Protein AF-C7QAH0-F1 (afdb_monomer_lite)

Organism: Catenulispora acidiphila (strain DSM 44928 / JCM 14897 / NBRC 102108 / NRRL B-24433 / ID139908) (NCBI:txid479433)

Radius of gyration: 16.7 Å; chains: 1; bounding box: 41×23×52 Å

Secondary structure (DSSP, 8-state):
-PPP-HHHHHHHHHHHHHHHHHHHHHHHHHHHHHHHHT-TTHHHHHHHHHHHHHHHHHHHHHHHHHHHHHH-TT---THHHHHHHHHHHHHHHHHHHHHHHHH--SHHHHHHHHHHHHHHHHHHHHHHHHTT-

Foldseek 3Di:
DDDDDPVNVLVVLQVVLLCLQQVVLVVLVVCVVVLVVVHDCRSVVVLVVSCVSNVVSLVSNVVSLVVVCVVPVPPDDPPLVVLSVLLVVLSVQLVVLSVQLNVDDDPVSVVVSSCSNNVSSVVSVVSVVVNVD

Sequence (133 aa):
MLTVNWDTVRLFLHVTAATVWVGGQIVVAALIPALRTAGAGVPQTVAKAFNRIAWPAFGITVLTGIWSVAADHDENHGAWSHTLILKIVLVALSGVAAALHARATSKSRTGVFGAAATLTALGAVFVGIMLAG

Structure (mmCIF, N/CA/C/O backbone):
data_AF-C7QAH0-F1
#
_entry.id   AF-C7QAH0-F1
#
loop_
_atom_site.group_PDB
_atom_site.id
_atom_site.type_symbol
_atom_site.label_atom_id
_atom_site.label_alt_id
_atom_site.label_comp_id
_atom_site.label_asym_id
_atom_site.label_entity_id
_atom_site.label_seq_id
_atom_site.pdbx_PDB_ins_code
_atom_site.Cartn_x
_atom_site.Cartn_y
_atom_site.Cartn_z
_atom_site.occupancy
_atom_site.B_iso_or_equiv
_atom_site.auth_seq_id
_atom_site.auth_comp_id
_atom_site.auth_asym_id
_atom_site.auth_atom_id
_atom_site.pdbx_PDB_model_num
ATOM 1 N N . MET A 1 1 ? -8.382 -9.624 -31.863 1.00 73.62 1 MET A N 1
ATOM 2 C CA . MET A 1 1 ? -8.114 -9.298 -30.443 1.00 73.62 1 MET A CA 1
ATOM 3 C C . MET A 1 1 ? -6.630 -9.007 -30.290 1.00 73.62 1 MET A C 1
ATOM 5 O O . MET A 1 1 ? -5.866 -9.517 -31.101 1.00 73.62 1 MET A O 1
ATOM 9 N N . LEU A 1 2 ? -6.234 -8.181 -29.318 1.00 88.75 2 LEU A N 1
ATOM 10 C CA . LEU A 1 2 ? -4.815 -7.936 -29.026 1.00 88.75 2 LEU A CA 1
ATOM 11 C C . LEU A 1 2 ? -4.159 -9.195 -28.431 1.00 88.75 2 LEU A C 1
ATOM 13 O O . LEU A 1 2 ? -4.843 -10.029 -27.836 1.00 88.75 2 LEU A O 1
ATOM 17 N N . THR A 1 3 ? -2.847 -9.337 -28.608 1.00 92.12 3 THR A N 1
ATOM 18 C CA . THR A 1 3 ? -2.063 -10.477 -28.110 1.00 92.12 3 THR A CA 1
ATOM 19 C C . THR A 1 3 ? -1.757 -10.329 -26.624 1.00 92.12 3 THR A C 1
ATOM 21 O O . THR A 1 3 ? -1.236 -9.299 -26.205 1.00 92.12 3 THR A O 1
ATOM 24 N N . VAL A 1 4 ? -2.023 -11.373 -25.836 1.00 94.38 4 VAL A N 1
ATOM 25 C CA . VAL A 1 4 ? -1.608 -11.442 -24.427 1.00 94.38 4 VAL A CA 1
ATOM 26 C C . VAL A 1 4 ? -0.157 -11.917 -24.354 1.00 94.38 4 VAL A C 1
ATOM 28 O O . VAL A 1 4 ? 0.180 -12.954 -24.923 1.00 94.38 4 VAL A O 1
ATOM 31 N N . ASN A 1 5 ? 0.688 -11.176 -23.639 1.00 94.69 5 ASN A N 1
ATOM 32 C CA . ASN A 1 5 ? 2.086 -11.524 -23.376 1.00 94.69 5 ASN A CA 1
ATOM 33 C C . ASN A 1 5 ? 2.414 -11.421 -21.873 1.00 94.69 5 ASN A C 1
ATOM 35 O O . ASN A 1 5 ? 1.562 -11.067 -21.053 1.00 94.69 5 ASN A O 1
ATOM 39 N N . TRP A 1 6 ? 3.656 -11.736 -21.502 1.00 94.81 6 TRP A N 1
ATOM 40 C CA . TRP A 1 6 ? 4.087 -11.721 -20.103 1.00 94.81 6 TRP A CA 1
ATOM 41 C C . TRP A 1 6 ? 4.072 -10.328 -19.470 1.00 94.81 6 TRP A C 1
ATOM 43 O O . TRP A 1 6 ? 3.731 -10.221 -18.293 1.00 94.81 6 TRP A O 1
ATOM 53 N N . ASP A 1 7 ? 4.326 -9.270 -20.241 1.00 92.81 7 ASP A N 1
ATOM 54 C CA . ASP A 1 7 ? 4.218 -7.892 -19.747 1.00 92.81 7 ASP A CA 1
ATOM 55 C C . ASP A 1 7 ? 2.776 -7.550 -19.377 1.00 92.81 7 ASP A C 1
ATOM 57 O O . ASP A 1 7 ? 2.522 -6.974 -18.318 1.00 92.81 7 ASP A O 1
ATOM 61 N N . THR A 1 8 ? 1.819 -7.990 -20.200 1.00 94.81 8 THR A N 1
ATOM 62 C CA . THR A 1 8 ? 0.383 -7.828 -19.939 1.00 94.81 8 THR A CA 1
ATOM 63 C C . THR A 1 8 ? 0.000 -8.500 -18.622 1.00 94.81 8 THR A C 1
ATOM 65 O O . THR A 1 8 ? -0.655 -7.887 -17.781 1.00 94.81 8 THR A O 1
ATOM 68 N N . VAL A 1 9 ? 0.442 -9.745 -18.407 1.00 96.69 9 VAL A N 1
ATOM 69 C CA . VAL A 1 9 ? 0.163 -10.498 -17.172 1.00 96.69 9 VAL A CA 1
ATOM 70 C C . VAL A 1 9 ? 0.822 -9.834 -15.961 1.00 96.69 9 VAL A C 1
ATOM 72 O O . VAL A 1 9 ? 0.161 -9.623 -14.943 1.00 96.69 9 VAL A O 1
ATOM 75 N N . ARG A 1 10 ? 2.102 -9.461 -16.066 1.00 96.50 10 ARG A N 1
ATOM 76 C CA . ARG A 1 10 ? 2.860 -8.789 -15.003 1.00 96.50 10 ARG A CA 1
ATOM 77 C C . ARG A 1 10 ? 2.191 -7.486 -14.577 1.00 96.50 10 ARG A C 1
ATOM 79 O O . ARG A 1 10 ? 1.946 -7.294 -13.387 1.00 96.50 10 ARG A O 1
ATOM 86 N N . LEU A 1 11 ? 1.881 -6.606 -15.530 1.00 95.06 11 LEU A N 1
ATOM 87 C CA . LEU A 1 11 ? 1.264 -5.307 -15.255 1.00 95.06 11 LEU A CA 1
ATOM 88 C C . LEU A 1 11 ? -0.155 -5.461 -14.702 1.00 95.06 11 LEU A C 1
ATOM 90 O O . LEU A 1 11 ? -0.504 -4.777 -13.741 1.00 95.06 11 LEU A O 1
ATOM 94 N N . PHE A 1 12 ? -0.946 -6.397 -15.235 1.00 97.56 12 PHE A N 1
ATOM 95 C CA . PHE A 1 12 ? -2.271 -6.711 -14.699 1.00 97.56 12 PHE A CA 1
ATOM 96 C C . PHE A 1 12 ? -2.201 -7.124 -13.223 1.00 97.56 12 PHE A C 1
ATOM 98 O O . PHE A 1 12 ? -2.930 -6.576 -12.393 1.00 97.56 12 PHE A O 1
ATOM 105 N N . LEU A 1 13 ? -1.296 -8.047 -12.878 1.00 98.44 13 LEU A N 1
ATOM 106 C CA . LEU A 1 13 ? -1.100 -8.493 -11.498 1.00 98.44 13 LEU A CA 1
ATOM 107 C C . LEU A 1 13 ? -0.603 -7.355 -10.601 1.00 98.44 13 LEU A C 1
ATOM 109 O O . LEU A 1 13 ? -1.136 -7.170 -9.507 1.00 98.44 13 LEU A O 1
ATOM 113 N N . HIS A 1 14 ? 0.372 -6.573 -11.073 1.00 98.00 14 HIS A N 1
ATOM 114 C CA . HIS A 1 14 ? 0.935 -5.444 -10.335 1.00 98.00 14 HIS A CA 1
ATOM 115 C C . HIS A 1 14 ? -0.131 -4.404 -9.989 1.00 98.00 14 HIS A C 1
ATOM 117 O O . HIS A 1 14 ? -0.307 -4.060 -8.823 1.00 98.00 14 HIS A O 1
ATOM 123 N N . VAL A 1 15 ? -0.875 -3.928 -10.990 1.00 97.38 15 VAL A N 1
ATOM 124 C CA . VAL A 1 15 ? -1.883 -2.874 -10.818 1.00 97.38 15 VAL A CA 1
ATOM 125 C C . VAL A 1 15 ? -3.060 -3.374 -9.984 1.00 97.38 15 VAL A C 1
ATOM 127 O O . VAL A 1 15 ? -3.511 -2.679 -9.072 1.00 97.38 15 VAL A O 1
ATOM 130 N N . THR A 1 16 ? -3.533 -4.598 -10.225 1.00 98.62 16 THR A N 1
ATOM 131 C CA . THR A 1 16 ? -4.613 -5.186 -9.418 1.00 98.62 16 THR A CA 1
ATOM 132 C C . THR A 1 16 ? -4.198 -5.284 -7.950 1.00 98.62 16 THR A C 1
ATOM 134 O O . THR A 1 16 ? -4.932 -4.864 -7.059 1.00 98.62 16 THR A O 1
ATOM 137 N N . ALA A 1 17 ? -2.990 -5.767 -7.670 1.00 98.75 17 ALA A N 1
ATOM 138 C CA . ALA A 1 17 ? -2.508 -5.885 -6.303 1.00 98.75 17 ALA A CA 1
ATOM 139 C C . ALA A 1 17 ? -2.250 -4.511 -5.650 1.00 98.75 17 ALA A C 1
ATOM 141 O O . ALA A 1 17 ? -2.608 -4.297 -4.487 1.00 98.75 17 ALA A O 1
ATOM 142 N N . ALA A 1 18 ? -1.725 -3.549 -6.414 1.00 98.25 18 ALA A N 1
ATOM 143 C CA . ALA A 1 18 ? -1.502 -2.185 -5.950 1.00 98.25 18 ALA A CA 1
ATOM 144 C C . ALA A 1 18 ? -2.820 -1.486 -5.583 1.00 98.25 18 ALA A C 1
ATOM 146 O O . ALA A 1 18 ? -2.888 -0.807 -4.559 1.00 98.25 18 ALA A O 1
ATOM 147 N N . THR A 1 19 ? -3.891 -1.682 -6.360 1.00 98.12 19 THR A N 1
ATOM 148 C CA . THR A 1 19 ? -5.208 -1.096 -6.045 1.00 98.12 19 THR A CA 1
ATOM 149 C C . THR A 1 19 ? -5.821 -1.696 -4.780 1.00 98.12 19 THR A C 1
ATOM 151 O O . THR A 1 19 ? -6.409 -0.958 -3.990 1.00 98.12 19 THR A O 1
ATOM 154 N N . VAL A 1 20 ? -5.615 -2.990 -4.511 1.00 98.56 20 VAL A N 1
ATOM 155 C CA . VAL A 1 20 ? -6.016 -3.610 -3.235 1.00 98.56 20 VAL A CA 1
ATOM 156 C C . VAL A 1 20 ? -5.229 -3.020 -2.061 1.00 98.56 20 VAL A C 1
ATOM 158 O O . VAL A 1 20 ? -5.824 -2.700 -1.032 1.00 98.56 20 VAL A O 1
ATOM 161 N N . TRP A 1 21 ? -3.912 -2.836 -2.206 1.00 98.56 21 TRP A N 1
ATOM 162 C CA . TRP A 1 21 ? -3.073 -2.264 -1.148 1.00 98.56 21 TRP A CA 1
ATOM 163 C C . TRP A 1 21 ? -3.415 -0.798 -0.860 1.00 98.56 21 TRP A C 1
ATOM 165 O O . TRP A 1 21 ? -3.738 -0.454 0.275 1.00 98.56 21 TRP A O 1
ATOM 175 N N . VAL A 1 22 ? -3.367 0.064 -1.879 1.00 98.25 22 VAL A N 1
ATOM 176 C CA . VAL A 1 22 ? -3.518 1.520 -1.723 1.00 98.25 22 VAL A CA 1
ATOM 177 C C . VAL A 1 22 ? -4.984 1.909 -1.568 1.00 98.25 22 VAL A C 1
ATOM 179 O O . VAL A 1 22 ? -5.352 2.591 -0.613 1.00 98.25 22 VAL A O 1
ATOM 182 N N . GLY A 1 23 ? -5.844 1.437 -2.473 1.00 97.88 23 GLY A N 1
ATOM 183 C CA . GLY A 1 23 ? -7.276 1.733 -2.442 1.00 97.88 23 GLY A CA 1
ATOM 184 C C . GLY A 1 23 ? -7.948 1.168 -1.193 1.00 97.88 23 GLY A C 1
ATOM 185 O O . GLY A 1 23 ? -8.749 1.852 -0.557 1.00 97.88 23 GLY A O 1
ATOM 186 N N . GLY A 1 24 ? -7.560 -0.040 -0.776 1.00 97.44 24 GLY A N 1
ATOM 187 C CA . GLY A 1 24 ? -8.070 -0.658 0.445 1.00 97.44 24 GLY A CA 1
ATOM 188 C C . GLY A 1 24 ? -7.780 0.161 1.706 1.00 97.44 24 GLY A C 1
ATOM 189 O O . GLY A 1 24 ? -8.672 0.324 2.538 1.00 97.44 24 GLY A O 1
ATOM 190 N N . GLN A 1 25 ? -6.580 0.744 1.829 1.00 96.88 25 GLN A N 1
ATOM 191 C CA . GLN A 1 25 ? -6.241 1.627 2.955 1.00 96.88 25 GLN A CA 1
ATOM 192 C C . GLN A 1 25 ? -7.151 2.860 3.006 1.00 96.88 25 GLN A C 1
ATOM 194 O O . GLN A 1 25 ? -7.672 3.189 4.072 1.00 96.88 25 GLN A O 1
ATOM 199 N N . ILE A 1 26 ? -7.395 3.499 1.858 1.00 97.50 26 ILE A N 1
ATOM 200 C CA . ILE A 1 26 ? -8.266 4.679 1.746 1.00 97.50 26 ILE A CA 1
ATOM 201 C C . ILE A 1 26 ? -9.699 4.327 2.158 1.00 97.50 26 ILE A C 1
ATOM 203 O O . ILE A 1 26 ? -10.288 5.007 2.999 1.00 97.50 26 ILE A O 1
ATOM 207 N N . VAL A 1 27 ? -10.244 3.238 1.607 1.00 97.75 27 VAL A N 1
ATOM 208 C CA . VAL A 1 27 ? -11.612 2.791 1.898 1.00 97.75 27 VAL A CA 1
ATOM 209 C C . VAL A 1 27 ? -11.769 2.438 3.376 1.00 97.75 27 VAL A C 1
ATOM 211 O O . VAL A 1 27 ? -12.682 2.936 4.031 1.00 97.75 27 VAL A O 1
ATOM 214 N N . VAL A 1 28 ? -10.869 1.627 3.939 1.00 96.12 28 VAL A N 1
ATOM 215 C CA . VAL A 1 28 ? -10.945 1.235 5.355 1.00 96.12 28 VAL A CA 1
ATOM 216 C C . VAL A 1 28 ? -10.827 2.453 6.269 1.00 96.12 28 VAL A C 1
ATOM 218 O O . VAL A 1 28 ? -11.601 2.561 7.220 1.00 96.12 28 VAL A O 1
ATOM 221 N N . ALA A 1 29 ? -9.918 3.389 5.976 1.00 94.25 29 ALA A N 1
ATOM 222 C CA . ALA A 1 29 ? -9.772 4.623 6.745 1.00 94.25 29 ALA A CA 1
ATOM 223 C C . ALA A 1 29 ? -11.054 5.471 6.721 1.00 94.25 29 ALA A C 1
ATOM 225 O O . ALA A 1 29 ? -11.505 5.927 7.775 1.00 94.25 29 ALA A O 1
ATOM 226 N N . ALA A 1 30 ? -11.677 5.622 5.548 1.00 96.50 30 ALA A N 1
ATOM 227 C CA . ALA A 1 30 ? -12.927 6.360 5.380 1.00 96.50 30 ALA A CA 1
ATOM 228 C C . ALA A 1 30 ? -14.111 5.712 6.118 1.00 96.50 30 ALA A C 1
ATOM 230 O O . ALA A 1 30 ? -14.997 6.414 6.601 1.00 96.50 30 ALA A O 1
ATOM 231 N N . LEU A 1 31 ? -14.114 4.383 6.259 1.00 97.06 31 LEU A N 1
ATOM 232 C CA . LEU A 1 31 ? -15.173 3.648 6.954 1.00 97.06 31 LEU A CA 1
ATOM 233 C C . LEU A 1 31 ? -15.065 3.704 8.485 1.00 97.06 31 LEU A C 1
ATOM 235 O O . LEU A 1 31 ? -16.046 3.405 9.167 1.00 97.06 31 LEU A O 1
ATOM 239 N N . ILE A 1 32 ? -13.924 4.105 9.062 1.00 94.38 32 ILE A N 1
ATOM 240 C CA . ILE A 1 32 ? -13.714 4.077 10.522 1.00 94.38 32 ILE A CA 1
ATOM 241 C C . ILE A 1 32 ? -14.822 4.783 11.328 1.00 94.38 32 ILE A C 1
ATOM 243 O O . ILE A 1 32 ? -15.247 4.202 12.331 1.00 94.38 32 ILE A O 1
ATOM 247 N N . PRO A 1 33 ? -15.313 5.988 10.967 1.00 94.94 33 PRO A N 1
ATOM 248 C CA . PRO A 1 33 ? -16.385 6.645 11.716 1.00 94.94 33 PRO A CA 1
ATOM 249 C C . PRO A 1 33 ? -17.664 5.803 11.785 1.00 94.94 33 PRO A C 1
ATOM 251 O O . PRO A 1 33 ? -18.210 5.633 12.871 1.00 94.94 33 PRO A O 1
ATOM 254 N N . ALA A 1 34 ? -18.089 5.211 10.666 1.00 97.31 34 ALA A N 1
ATOM 255 C CA . ALA A 1 34 ? -19.259 4.336 10.615 1.00 97.31 34 ALA A CA 1
ATOM 256 C C . ALA A 1 34 ? -19.025 3.020 11.375 1.00 97.31 34 ALA A C 1
ATOM 258 O O . ALA A 1 34 ? -19.880 2.558 12.119 1.00 97.31 34 ALA A O 1
ATOM 259 N N . LEU A 1 35 ? -17.831 2.432 11.279 1.00 96.62 35 LEU A N 1
ATOM 260 C CA . LEU A 1 35 ? -17.507 1.215 12.030 1.00 96.62 35 LEU A CA 1
ATOM 261 C C . LEU A 1 35 ? -17.519 1.448 13.548 1.00 96.62 35 LEU A C 1
ATOM 263 O O . LEU A 1 35 ? -17.838 0.536 14.304 1.00 96.62 35 LEU A O 1
ATOM 267 N N . ARG A 1 36 ? -17.200 2.664 14.013 1.00 95.25 36 ARG A N 1
ATOM 268 C CA . ARG A 1 36 ? -17.282 3.017 15.439 1.00 95.25 36 ARG A CA 1
ATOM 269 C C . ARG A 1 36 ? -18.719 3.068 15.952 1.00 95.25 36 ARG A C 1
ATOM 271 O O . ARG A 1 36 ? -18.922 2.726 17.114 1.00 95.25 36 ARG A O 1
ATOM 278 N N . THR A 1 37 ? -19.696 3.453 15.124 1.00 96.75 37 THR A N 1
ATOM 279 C CA . THR A 1 37 ? -21.114 3.449 15.533 1.00 96.75 37 THR A CA 1
ATOM 280 C C . THR A 1 37 ? -21.660 2.029 15.674 1.00 96.75 37 THR A C 1
ATOM 282 O O . THR A 1 37 ? -22.521 1.791 16.513 1.00 96.75 37 THR A O 1
ATOM 285 N N . ALA A 1 38 ? -21.104 1.071 14.926 1.00 95.38 38 ALA A N 1
ATOM 286 C CA . ALA A 1 38 ? -21.449 -0.347 15.023 1.00 95.38 38 ALA A CA 1
ATOM 287 C C . ALA A 1 38 ? -20.857 -1.057 16.261 1.00 95.38 38 ALA A C 1
ATOM 289 O O . ALA A 1 38 ? -21.300 -2.150 16.607 1.00 95.38 38 ALA A O 1
ATOM 290 N N . GLY A 1 39 ? -19.859 -0.468 16.936 1.00 95.06 39 GLY A N 1
ATOM 291 C CA . GLY A 1 39 ? -19.312 -0.979 18.198 1.00 95.06 39 GLY A CA 1
ATOM 292 C C . GLY A 1 39 ? -17.809 -0.743 18.380 1.00 95.06 39 GLY A C 1
ATOM 293 O O . GLY A 1 39 ? -17.036 -0.696 17.424 1.00 95.06 39 GLY A O 1
ATOM 294 N N . ALA A 1 40 ? -17.358 -0.653 19.638 1.00 87.69 40 ALA A N 1
ATOM 295 C CA . ALA A 1 40 ? -15.986 -0.256 19.981 1.00 87.69 40 ALA A CA 1
ATOM 296 C C . ALA A 1 40 ? -14.881 -1.172 19.400 1.00 87.69 40 ALA A C 1
ATOM 298 O O . ALA A 1 40 ? -13.795 -0.691 19.080 1.00 87.69 40 ALA A O 1
ATOM 299 N N . GLY A 1 41 ? -15.149 -2.474 19.234 1.00 92.75 41 GLY A N 1
ATOM 300 C CA . GLY A 1 41 ? -14.195 -3.456 18.688 1.00 92.75 41 GLY A CA 1
ATOM 301 C C . GLY A 1 41 ? -14.291 -3.690 17.174 1.00 92.75 41 GLY A C 1
ATOM 302 O O . GLY A 1 41 ? -13.445 -4.383 16.596 1.00 92.75 41 GLY A O 1
ATOM 303 N N . VAL A 1 42 ? -15.302 -3.122 16.511 1.00 96.06 42 VAL A N 1
ATOM 304 C CA . VAL A 1 42 ? -15.580 -3.377 15.090 1.00 96.06 42 VAL A CA 1
ATOM 305 C C . VAL A 1 42 ? -14.468 -2.841 14.176 1.00 96.06 42 VAL A C 1
ATOM 307 O O . VAL A 1 42 ? -13.972 -3.624 13.361 1.00 96.06 42 VAL A O 1
ATOM 310 N N . PRO A 1 43 ? -13.963 -1.593 14.330 1.00 94.38 43 PRO A N 1
ATOM 311 C CA . PRO A 1 43 ? -12.879 -1.089 13.482 1.00 94.38 43 PRO A CA 1
ATOM 312 C C . PRO A 1 43 ? -11.620 -1.963 13.528 1.00 94.38 43 PRO A C 1
ATOM 314 O O . PRO A 1 43 ? -10.994 -2.214 12.501 1.00 94.38 43 PRO A O 1
ATOM 317 N N . GLN A 1 44 ? -11.260 -2.472 14.711 1.00 92.94 44 GLN A N 1
ATOM 318 C CA . GLN A 1 44 ? -10.076 -3.316 14.874 1.00 92.94 44 GLN A CA 1
ATOM 319 C C . GLN A 1 44 ? -10.257 -4.690 14.216 1.00 92.94 44 GLN A C 1
ATOM 321 O O . GLN A 1 44 ? -9.307 -5.239 13.657 1.00 92.94 44 GLN A O 1
ATOM 326 N N . THR A 1 45 ? -11.469 -5.241 14.266 1.00 96.62 45 THR A N 1
ATOM 327 C CA . THR A 1 45 ? -11.803 -6.509 13.607 1.00 96.62 45 THR A CA 1
ATOM 328 C C . THR A 1 45 ? -11.706 -6.375 12.090 1.00 96.62 45 THR A C 1
ATOM 330 O O . THR A 1 45 ? -11.037 -7.185 11.448 1.00 96.62 45 THR A O 1
ATOM 333 N N . VAL A 1 46 ? -12.277 -5.304 11.527 1.00 96.62 46 VAL A N 1
ATOM 334 C CA . VAL A 1 46 ? -12.186 -5.001 10.091 1.00 96.62 46 VAL A CA 1
ATOM 335 C C . VAL A 1 46 ? -10.737 -4.772 9.666 1.00 96.62 46 VAL A C 1
ATOM 337 O O . VAL A 1 46 ? -10.301 -5.363 8.684 1.00 96.62 46 VAL A O 1
ATOM 340 N N . ALA A 1 47 ? -9.952 -4.003 10.427 1.00 94.50 47 ALA A N 1
ATOM 341 C CA . ALA A 1 47 ? -8.541 -3.769 10.114 1.00 94.50 47 ALA A CA 1
ATOM 342 C C . ALA A 1 47 ? -7.716 -5.071 10.093 1.00 94.50 47 ALA A C 1
ATOM 344 O O . ALA A 1 47 ? -6.898 -5.282 9.198 1.00 94.50 47 ALA A O 1
ATOM 345 N N . LYS A 1 48 ? -7.949 -5.987 11.045 1.00 96.00 48 LYS A N 1
ATOM 346 C CA . LYS A 1 48 ? -7.297 -7.309 11.062 1.00 96.00 48 LYS A CA 1
ATOM 347 C C . LYS A 1 48 ? -7.702 -8.165 9.863 1.00 96.00 48 LYS A C 1
ATOM 349 O O . LYS A 1 48 ? -6.844 -8.832 9.289 1.00 96.00 48 LYS A O 1
ATOM 354 N N . ALA A 1 49 ? -8.982 -8.153 9.493 1.00 97.81 49 ALA A N 1
ATOM 355 C CA . ALA A 1 49 ? -9.474 -8.870 8.321 1.00 97.81 49 ALA A CA 1
ATOM 356 C C . ALA A 1 49 ? -8.873 -8.300 7.028 1.00 97.81 49 ALA A C 1
ATOM 358 O O . ALA A 1 49 ? -8.340 -9.057 6.221 1.00 97.81 49 ALA A O 1
ATOM 359 N N . PHE A 1 50 ? -8.858 -6.973 6.886 1.00 97.56 50 PHE A N 1
ATOM 360 C CA . PHE A 1 50 ? -8.228 -6.288 5.764 1.00 97.56 50 PHE A CA 1
ATOM 361 C C . PHE A 1 50 ? -6.743 -6.640 5.648 1.00 97.56 50 PHE A C 1
ATOM 363 O O . PHE A 1 50 ? -6.296 -7.000 4.566 1.00 97.56 50 PHE A O 1
ATOM 370 N N . ASN A 1 51 ? -5.989 -6.651 6.752 1.00 97.06 51 ASN A N 1
ATOM 371 C CA . ASN A 1 51 ? -4.567 -7.008 6.733 1.00 97.06 51 ASN A CA 1
ATOM 372 C C . ASN A 1 51 ? -4.297 -8.409 6.155 1.00 97.06 51 ASN A C 1
ATOM 374 O O . ASN A 1 51 ? -3.282 -8.599 5.490 1.00 97.06 51 ASN A O 1
ATOM 378 N N . ARG A 1 52 ? -5.197 -9.385 6.346 1.00 98.19 52 ARG A N 1
ATOM 379 C CA . ARG A 1 52 ? -5.050 -10.730 5.751 1.00 98.19 52 ARG A CA 1
ATOM 380 C C . ARG A 1 52 ? -5.123 -10.721 4.221 1.00 98.19 52 ARG A C 1
ATOM 382 O O . ARG A 1 52 ? -4.622 -11.649 3.602 1.00 98.19 52 ARG A O 1
ATOM 389 N N . ILE A 1 53 ? -5.728 -9.691 3.633 1.00 98.38 53 ILE A N 1
ATOM 390 C CA . ILE A 1 53 ? -5.867 -9.492 2.184 1.00 98.38 53 ILE A CA 1
ATOM 391 C C . ILE A 1 53 ? -4.780 -8.533 1.679 1.00 98.38 53 ILE A C 1
ATOM 393 O O . ILE A 1 53 ? -4.122 -8.792 0.673 1.00 98.38 53 ILE A O 1
ATOM 397 N N . ALA A 1 54 ? -4.560 -7.443 2.413 1.00 98.25 54 ALA A N 1
ATOM 398 C CA . ALA A 1 54 ? -3.639 -6.380 2.051 1.00 98.25 54 ALA A CA 1
ATOM 399 C C . ALA A 1 54 ? -2.186 -6.870 1.994 1.00 98.25 54 ALA A C 1
ATOM 401 O O . ALA A 1 54 ? -1.487 -6.562 1.037 1.00 98.25 54 ALA A O 1
ATOM 402 N N . TRP A 1 55 ? -1.725 -7.665 2.967 1.00 98.56 55 TRP A N 1
ATOM 403 C CA . TRP A 1 55 ? -0.334 -8.138 2.988 1.00 98.56 55 TRP A CA 1
ATOM 404 C C . TRP A 1 55 ? 0.030 -9.040 1.797 1.00 98.56 55 TRP A C 1
ATOM 406 O O . TRP A 1 55 ? 1.063 -8.786 1.175 1.00 98.56 55 TRP A O 1
ATOM 416 N N . PRO A 1 56 ? -0.792 -10.036 1.409 1.00 98.75 56 PRO A N 1
ATOM 417 C CA . PRO A 1 56 ? -0.582 -10.760 0.156 1.00 98.75 56 PRO A CA 1
ATOM 418 C C . PRO A 1 56 ? -0.575 -9.852 -1.078 1.00 98.75 56 PRO A C 1
ATOM 420 O O . PRO A 1 56 ? 0.302 -9.992 -1.927 1.00 98.75 56 PRO A O 1
ATOM 423 N N . ALA A 1 57 ? -1.496 -8.884 -1.167 1.00 98.75 57 ALA A N 1
ATOM 424 C CA . ALA A 1 57 ? -1.530 -7.934 -2.280 1.00 98.75 57 ALA A CA 1
ATOM 425 C C . ALA A 1 57 ? -0.268 -7.053 -2.336 1.00 98.75 57 ALA A C 1
ATOM 427 O O . ALA A 1 57 ? 0.310 -6.843 -3.403 1.00 98.75 57 ALA A O 1
ATOM 428 N N . PHE A 1 58 ? 0.233 -6.598 -1.189 1.00 98.75 58 PHE A N 1
ATOM 429 C CA . PHE A 1 58 ? 1.519 -5.908 -1.115 1.00 98.75 58 PHE A CA 1
ATOM 430 C C . PHE A 1 58 ? 2.659 -6.790 -1.613 1.00 98.75 58 PHE A C 1
ATOM 432 O O . PHE A 1 58 ? 3.453 -6.350 -2.439 1.00 98.75 58 PHE A O 1
ATOM 439 N N . GLY A 1 59 ? 2.696 -8.053 -1.176 1.00 98.69 59 GLY A N 1
ATOM 440 C CA . GLY A 1 59 ? 3.669 -9.036 -1.646 1.00 98.69 59 GLY A CA 1
ATOM 441 C C . GLY A 1 59 ? 3.648 -9.191 -3.168 1.00 98.69 59 GLY A C 1
ATOM 442 O O . GLY A 1 59 ? 4.692 -9.077 -3.802 1.00 98.69 59 GLY A O 1
ATOM 443 N N . ILE A 1 60 ? 2.467 -9.361 -3.771 1.00 98.81 60 ILE A N 1
ATOM 444 C CA . ILE A 1 60 ? 2.316 -9.456 -5.234 1.00 98.81 60 ILE A CA 1
ATOM 445 C C . ILE A 1 60 ? 2.800 -8.174 -5.919 1.00 98.81 60 ILE A C 1
ATOM 447 O O . ILE A 1 60 ? 3.541 -8.251 -6.898 1.00 98.81 60 ILE A O 1
ATOM 451 N N . THR A 1 61 ? 2.434 -7.001 -5.395 1.00 98.38 61 THR A N 1
ATOM 452 C CA . THR A 1 61 ? 2.865 -5.697 -5.930 1.00 98.38 61 THR A CA 1
ATOM 453 C C . THR A 1 61 ? 4.390 -5.566 -5.912 1.00 98.38 61 THR A C 1
ATOM 455 O O . THR A 1 61 ? 4.987 -5.158 -6.904 1.00 98.38 61 THR A O 1
ATOM 458 N N . VAL A 1 62 ? 5.038 -5.958 -4.811 1.00 98.50 62 VAL A N 1
ATOM 459 C CA . VAL A 1 62 ? 6.501 -5.923 -4.669 1.00 98.50 62 VAL A CA 1
ATOM 460 C C . VAL A 1 62 ? 7.169 -6.906 -5.629 1.00 98.50 62 VAL A C 1
ATOM 462 O O . VAL A 1 62 ? 8.071 -6.511 -6.361 1.00 98.50 62 VAL A O 1
ATOM 465 N N . LEU A 1 63 ? 6.711 -8.159 -5.679 1.00 98.50 63 LEU A N 1
ATOM 466 C CA . LEU A 1 63 ? 7.295 -9.191 -6.544 1.00 98.50 63 LEU A CA 1
ATOM 467 C C . LEU A 1 63 ? 7.188 -8.825 -8.027 1.00 98.50 63 LEU A C 1
ATOM 469 O O . LEU A 1 63 ? 8.158 -8.931 -8.771 1.00 98.50 63 LEU A O 1
ATOM 473 N N . THR A 1 64 ? 6.021 -8.343 -8.452 1.00 97.94 64 THR A N 1
ATOM 474 C CA . THR A 1 64 ? 5.813 -7.884 -9.833 1.00 97.94 64 THR A CA 1
ATOM 475 C C . THR A 1 64 ? 6.565 -6.587 -10.134 1.00 97.94 64 THR A C 1
ATOM 477 O O . THR A 1 64 ? 7.024 -6.415 -11.255 1.00 97.94 64 THR A O 1
ATOM 480 N N . GLY A 1 65 ? 6.765 -5.707 -9.145 1.00 95.75 65 GLY A N 1
ATOM 481 C CA . GLY A 1 65 ? 7.615 -4.523 -9.288 1.00 95.75 65 GLY A CA 1
ATOM 482 C C . GLY A 1 65 ? 9.094 -4.875 -9.475 1.00 95.75 65 GLY A C 1
ATOM 483 O O . GLY A 1 65 ? 9.749 -4.300 -10.337 1.00 95.75 65 GLY A O 1
ATOM 484 N N . ILE A 1 66 ? 9.603 -5.860 -8.725 1.00 95.94 66 ILE A N 1
ATOM 485 C CA . ILE A 1 66 ? 10.956 -6.410 -8.920 1.00 95.94 66 ILE A CA 1
ATOM 486 C C . ILE A 1 66 ? 11.081 -7.014 -10.322 1.00 95.94 66 ILE A C 1
ATOM 488 O O . ILE A 1 66 ? 12.078 -6.780 -10.999 1.00 95.94 66 ILE A O 1
ATOM 492 N N . TRP A 1 67 ? 10.058 -7.745 -10.779 1.00 95.75 67 TRP A N 1
ATOM 493 C CA . TRP A 1 67 ? 10.027 -8.282 -12.140 1.00 95.75 67 TRP A CA 1
ATOM 494 C C . TRP A 1 67 ? 10.089 -7.167 -13.195 1.00 95.75 67 TRP A C 1
ATOM 496 O O . TRP A 1 67 ? 10.868 -7.289 -14.134 1.00 95.75 67 TRP A O 1
ATOM 506 N N . SER A 1 68 ? 9.350 -6.063 -13.042 1.00 91.94 68 SER A N 1
ATOM 507 C CA . SER A 1 68 ? 9.456 -4.928 -13.974 1.00 91.94 68 SER A CA 1
ATOM 508 C C . SER A 1 68 ? 10.879 -4.371 -14.040 1.00 91.94 68 SER A C 1
ATOM 510 O O . SER A 1 68 ? 11.443 -4.278 -15.121 1.00 91.94 68 SER A O 1
ATOM 512 N N . VAL A 1 69 ? 11.508 -4.109 -12.889 1.00 90.56 69 VAL A N 1
ATOM 513 C CA . VAL A 1 69 ? 12.884 -3.579 -12.848 1.00 90.56 69 VAL A CA 1
ATOM 514 C C . VAL A 1 69 ? 13.889 -4.533 -13.501 1.00 90.56 69 VAL A C 1
ATOM 516 O O . VAL A 1 69 ? 14.805 -4.085 -14.181 1.00 90.56 69 VAL A O 1
ATOM 519 N N . ALA A 1 70 ? 13.730 -5.844 -13.305 1.00 90.38 70 ALA A N 1
ATOM 520 C CA . ALA A 1 70 ? 14.615 -6.841 -13.905 1.00 90.38 70 ALA A CA 1
ATOM 521 C C . ALA A 1 70 ? 14.427 -6.982 -15.426 1.00 90.38 70 ALA A C 1
ATOM 523 O O . ALA A 1 70 ? 15.374 -7.338 -16.121 1.00 90.38 70 ALA A O 1
ATOM 524 N N . ALA A 1 71 ? 13.215 -6.742 -15.931 1.00 86.56 71 ALA A N 1
ATOM 525 C CA . ALA A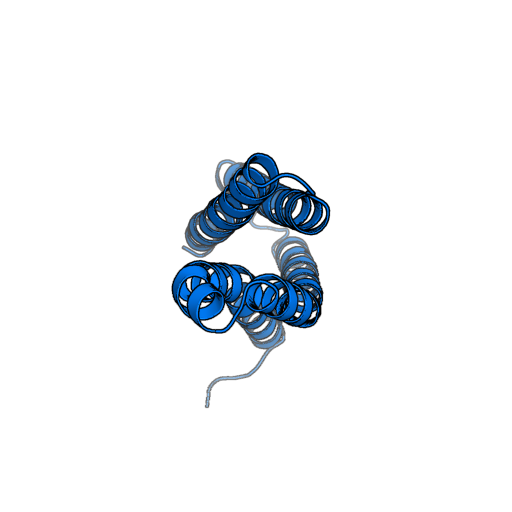 1 71 ? 12.912 -6.816 -17.357 1.00 86.56 71 ALA A CA 1
ATOM 526 C C . ALA A 1 71 ? 13.339 -5.553 -18.122 1.00 86.56 71 ALA A C 1
ATOM 528 O O . ALA A 1 71 ? 13.752 -5.665 -19.271 1.00 86.56 71 ALA A O 1
ATOM 529 N N . ASP A 1 72 ? 13.294 -4.385 -17.479 1.00 75.44 72 ASP A N 1
ATOM 530 C CA . ASP A 1 72 ? 13.534 -3.082 -18.114 1.00 75.44 72 ASP A CA 1
ATOM 531 C C . ASP A 1 72 ? 14.998 -2.607 -17.927 1.00 75.44 72 ASP A C 1
ATOM 533 O O . ASP A 1 72 ? 15.281 -1.423 -17.741 1.00 75.44 72 ASP A O 1
ATOM 537 N N . HIS A 1 73 ? 15.964 -3.536 -17.935 1.00 63.03 73 HIS A N 1
ATOM 538 C CA . HIS A 1 73 ? 17.356 -3.275 -17.524 1.00 63.03 73 HIS A CA 1
ATOM 539 C C . HIS A 1 73 ? 18.099 -2.247 -18.418 1.00 63.03 73 HIS A C 1
ATOM 541 O O . HIS A 1 73 ? 19.075 -1.632 -17.967 1.00 63.03 73 HIS A O 1
ATOM 547 N N . ASP A 1 74 ? 17.621 -2.003 -19.640 1.00 62.22 74 ASP A N 1
ATOM 548 C CA . ASP A 1 74 ? 18.293 -1.167 -20.645 1.00 62.22 74 ASP A CA 1
ATOM 549 C C . ASP A 1 74 ? 17.865 0.322 -20.639 1.00 62.22 74 ASP A C 1
ATOM 551 O O . ASP A 1 74 ? 18.513 1.139 -21.288 1.00 62.22 74 ASP A O 1
ATOM 555 N N . GLU A 1 75 ? 16.851 0.727 -19.859 1.00 59.72 75 GLU A N 1
ATOM 556 C CA . GLU A 1 75 ? 16.342 2.122 -19.814 1.00 59.72 75 GLU A CA 1
ATOM 557 C C . GLU A 1 75 ? 17.055 3.030 -18.777 1.00 59.72 75 GLU A C 1
ATOM 559 O O . GLU A 1 75 ? 16.653 4.163 -18.498 1.00 59.72 75 GLU A O 1
ATOM 564 N N . ASN A 1 76 ? 18.152 2.550 -18.185 1.00 58.84 76 ASN A N 1
ATOM 565 C CA . ASN A 1 76 ? 18.827 3.165 -17.039 1.00 58.84 76 ASN A CA 1
ATOM 566 C C . ASN A 1 76 ? 19.702 4.386 -17.393 1.00 58.84 76 ASN A C 1
ATOM 568 O O . ASN A 1 76 ? 20.936 4.312 -17.371 1.00 58.84 76 ASN A O 1
ATOM 572 N N . HIS A 1 77 ? 19.092 5.547 -17.658 1.00 69.31 77 HIS A N 1
ATOM 573 C CA . HIS A 1 77 ? 19.815 6.818 -17.819 1.00 69.31 77 HIS A CA 1
ATOM 574 C C . HIS A 1 77 ? 19.271 7.934 -16.895 1.00 69.31 77 HIS A C 1
ATOM 576 O O . HIS A 1 77 ? 18.180 8.470 -17.080 1.00 69.31 77 HIS A O 1
ATOM 582 N N . GLY A 1 78 ? 20.067 8.333 -15.893 1.00 81.44 78 GLY A N 1
ATOM 583 C CA . GLY A 1 78 ? 19.899 9.579 -15.127 1.00 81.44 78 GLY A CA 1
ATOM 584 C C . GLY A 1 78 ? 18.618 9.697 -14.283 1.00 81.44 78 GLY A C 1
ATOM 585 O O . GLY A 1 78 ? 18.469 9.045 -13.250 1.00 81.44 78 GLY A O 1
ATOM 586 N N . ALA A 1 79 ? 17.717 10.606 -14.676 1.00 85.50 79 ALA A N 1
ATOM 587 C CA . ALA A 1 79 ? 16.541 11.006 -13.892 1.00 85.50 79 ALA A CA 1
ATOM 588 C C . ALA A 1 79 ? 15.528 9.868 -13.661 1.00 85.50 79 ALA A C 1
ATOM 590 O O . ALA A 1 79 ? 14.869 9.839 -12.616 1.00 85.50 79 ALA A O 1
ATOM 591 N N . TRP A 1 80 ? 15.444 8.907 -14.587 1.00 88.94 80 TRP A N 1
ATOM 592 C CA . TRP A 1 80 ? 14.605 7.716 -14.437 1.00 88.94 80 TRP A CA 1
ATOM 593 C C . TRP A 1 80 ? 15.037 6.886 -13.223 1.00 88.94 80 TRP A C 1
ATOM 595 O O . TRP A 1 80 ? 14.218 6.578 -12.358 1.00 88.94 80 TRP A O 1
ATOM 605 N N . SER A 1 81 ? 16.341 6.630 -13.070 1.00 89.19 81 SER A N 1
ATOM 606 C CA . SER A 1 81 ? 16.876 5.844 -11.951 1.00 89.19 81 SER A CA 1
ATOM 607 C C . SER A 1 81 ? 16.643 6.532 -10.602 1.00 89.19 81 SER A C 1
ATOM 609 O O . SER A 1 81 ? 16.272 5.869 -9.636 1.00 89.19 81 SER A O 1
ATOM 611 N N . HIS A 1 82 ? 16.774 7.863 -10.519 1.00 92.00 82 HIS A N 1
ATOM 612 C CA . HIS 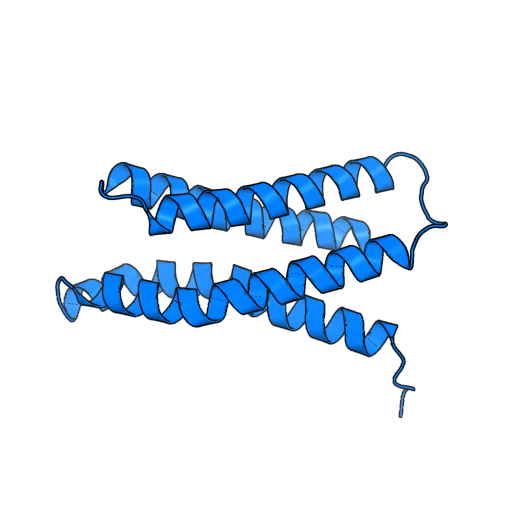A 1 82 ? 16.418 8.607 -9.299 1.00 92.00 82 HIS A CA 1
ATOM 613 C C . HIS A 1 82 ? 14.931 8.463 -8.946 1.00 92.00 82 HIS A C 1
ATOM 615 O O . HIS A 1 82 ? 14.579 8.267 -7.780 1.00 92.00 82 HIS A O 1
ATOM 621 N N . THR A 1 83 ? 14.065 8.520 -9.956 1.00 94.06 83 THR A N 1
ATOM 622 C CA . THR A 1 83 ? 12.612 8.376 -9.806 1.00 94.06 83 THR A CA 1
ATOM 623 C C . THR A 1 83 ? 12.254 6.953 -9.361 1.00 94.06 83 THR A C 1
ATOM 625 O O . THR A 1 83 ? 11.462 6.769 -8.434 1.00 94.06 83 THR A O 1
ATOM 628 N N . LEU A 1 84 ? 12.911 5.936 -9.927 1.00 93.69 84 LEU A N 1
ATOM 629 C CA . LEU A 1 84 ? 12.765 4.545 -9.509 1.00 93.69 84 LEU A CA 1
ATOM 630 C C . LEU A 1 84 ? 13.227 4.323 -8.062 1.00 93.69 84 LEU A C 1
ATOM 632 O O . LEU A 1 84 ? 12.507 3.697 -7.284 1.00 93.69 84 LEU A O 1
ATOM 636 N N . ILE A 1 85 ? 14.386 4.863 -7.671 1.00 94.69 85 ILE A N 1
ATOM 637 C CA . ILE A 1 85 ? 14.885 4.773 -6.290 1.00 94.69 85 ILE A CA 1
ATOM 638 C C . ILE A 1 85 ? 13.873 5.388 -5.320 1.00 94.69 85 ILE A C 1
ATOM 640 O O . ILE A 1 85 ? 13.526 4.763 -4.316 1.00 94.69 85 ILE A O 1
ATOM 644 N N . LEU A 1 86 ? 13.345 6.576 -5.635 1.00 97.19 86 LEU A N 1
ATOM 645 C CA . LEU A 1 86 ? 12.320 7.221 -4.817 1.00 97.19 86 LEU A CA 1
ATOM 646 C C . LEU A 1 86 ? 11.068 6.342 -4.691 1.00 97.19 86 LEU A C 1
ATOM 648 O O . LEU A 1 86 ? 10.562 6.156 -3.583 1.00 97.19 86 LEU A O 1
ATOM 652 N N . LYS A 1 87 ? 10.594 5.749 -5.794 1.00 96.94 87 LYS A N 1
ATOM 653 C CA . LYS A 1 87 ? 9.463 4.812 -5.774 1.00 96.94 87 LYS A CA 1
ATOM 654 C C . LYS A 1 87 ? 9.727 3.636 -4.836 1.00 96.94 87 LYS A C 1
ATOM 656 O O . LYS A 1 87 ? 8.878 3.331 -4.002 1.00 96.94 87 LYS A O 1
ATOM 661 N N . ILE A 1 88 ? 10.892 2.997 -4.938 1.00 97.06 88 ILE A N 1
ATOM 662 C CA . ILE A 1 88 ? 11.263 1.847 -4.100 1.00 97.06 88 ILE A CA 1
ATOM 663 C C . ILE A 1 88 ? 11.295 2.240 -2.618 1.00 97.06 88 ILE A C 1
ATOM 665 O O . ILE A 1 88 ? 10.736 1.526 -1.782 1.00 97.06 88 ILE A O 1
ATOM 669 N N . VAL A 1 89 ? 11.877 3.398 -2.285 1.00 98.44 89 VAL A N 1
ATOM 670 C CA . VAL A 1 89 ? 11.891 3.925 -0.911 1.00 98.44 89 VAL A CA 1
ATOM 671 C C . VAL A 1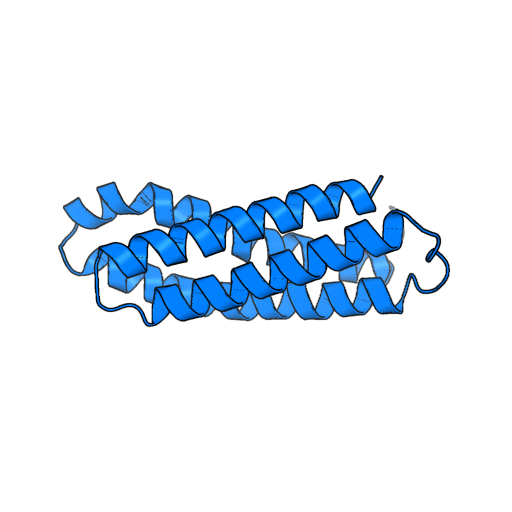 89 ? 10.469 4.149 -0.396 1.00 98.44 89 VAL A C 1
ATOM 673 O O . VAL A 1 89 ? 10.147 3.726 0.712 1.00 98.44 89 VAL A O 1
ATOM 676 N N . LEU A 1 90 ? 9.589 4.756 -1.194 1.00 98.69 90 LEU A N 1
ATOM 677 C CA . LEU A 1 90 ? 8.194 4.998 -0.814 1.00 98.69 90 LEU A CA 1
ATOM 678 C C . LEU A 1 90 ? 7.409 3.693 -0.606 1.00 98.69 90 LEU A C 1
ATOM 680 O O . LEU A 1 90 ? 6.662 3.584 0.367 1.00 98.69 90 LEU A O 1
ATOM 684 N N . VAL A 1 91 ? 7.618 2.679 -1.454 1.00 98.56 91 VAL A N 1
ATOM 685 C CA . VAL A 1 91 ? 7.034 1.336 -1.275 1.00 98.56 91 VAL A CA 1
ATOM 686 C C . VAL A 1 91 ? 7.509 0.710 0.039 1.00 98.56 91 VAL A C 1
ATOM 688 O O . VAL A 1 91 ? 6.689 0.213 0.815 1.00 98.56 91 VAL A O 1
ATOM 691 N N . ALA A 1 92 ? 8.813 0.769 0.326 1.00 98.56 92 ALA A N 1
ATOM 692 C CA . ALA A 1 92 ? 9.379 0.237 1.562 1.00 98.56 92 ALA A CA 1
ATOM 693 C C . ALA A 1 92 ? 8.822 0.957 2.801 1.00 98.56 92 ALA A C 1
ATOM 695 O O . ALA A 1 92 ? 8.387 0.305 3.754 1.00 98.56 92 ALA A O 1
ATOM 696 N N . LEU A 1 93 ? 8.767 2.292 2.771 1.00 98.69 93 LEU A N 1
ATOM 697 C CA . LEU A 1 93 ? 8.186 3.098 3.844 1.00 98.69 93 LEU A CA 1
ATOM 698 C C . LEU A 1 93 ? 6.702 2.780 4.057 1.00 98.69 93 LEU A C 1
ATOM 700 O O . LEU A 1 93 ? 6.279 2.673 5.207 1.00 98.69 93 LEU A O 1
ATOM 704 N N . SER A 1 94 ? 5.935 2.557 2.986 1.00 98.62 94 SER A N 1
ATOM 705 C CA . SER A 1 94 ? 4.526 2.159 3.077 1.00 98.62 94 SER A CA 1
ATOM 706 C C . SER A 1 94 ? 4.358 0.832 3.814 1.00 98.62 94 SER A C 1
ATOM 708 O O . SER A 1 94 ? 3.592 0.753 4.778 1.00 98.62 94 SER A O 1
ATOM 710 N N . GLY A 1 95 ? 5.129 -0.190 3.432 1.00 98.38 95 GLY A N 1
ATOM 711 C CA . GLY A 1 95 ? 5.115 -1.495 4.095 1.00 98.38 95 GLY A CA 1
ATOM 712 C C . GLY A 1 95 ? 5.539 -1.418 5.566 1.00 98.38 95 GLY A C 1
ATOM 713 O O . GLY A 1 95 ? 4.851 -1.942 6.445 1.00 98.38 95 GLY A O 1
ATOM 714 N N . VAL A 1 96 ? 6.639 -0.718 5.865 1.00 98.69 96 VAL A N 1
ATOM 715 C CA . VAL A 1 96 ? 7.135 -0.554 7.242 1.00 98.69 96 VAL A CA 1
ATOM 716 C C . VAL A 1 96 ? 6.128 0.206 8.103 1.00 98.69 96 VAL A C 1
ATOM 718 O O . VAL A 1 96 ? 5.804 -0.240 9.205 1.00 98.69 96 VAL A O 1
ATOM 721 N N . ALA A 1 97 ? 5.584 1.319 7.608 1.00 98.44 97 ALA A N 1
ATOM 722 C CA . ALA A 1 97 ? 4.576 2.088 8.325 1.00 98.44 97 ALA A CA 1
ATOM 723 C C . ALA A 1 97 ? 3.304 1.262 8.564 1.00 98.44 97 ALA A C 1
ATOM 725 O O . ALA A 1 97 ? 2.783 1.273 9.677 1.00 98.44 97 ALA A O 1
ATOM 726 N N . ALA A 1 98 ? 2.849 0.467 7.590 1.00 97.94 98 ALA A N 1
ATOM 727 C CA . ALA A 1 98 ? 1.708 -0.432 7.766 1.00 97.94 98 ALA A CA 1
ATOM 728 C C . ALA A 1 98 ? 1.973 -1.503 8.844 1.00 97.94 98 ALA A C 1
ATOM 730 O O . ALA A 1 98 ? 1.112 -1.774 9.688 1.00 97.94 98 ALA A O 1
ATOM 731 N N . ALA A 1 99 ? 3.182 -2.072 8.885 1.00 97.88 99 ALA A N 1
ATOM 732 C CA . ALA A 1 99 ? 3.577 -3.019 9.928 1.00 97.88 99 ALA A CA 1
ATOM 733 C C . ALA A 1 99 ? 3.605 -2.368 11.320 1.00 97.88 99 ALA A C 1
ATOM 735 O O . ALA A 1 99 ? 3.132 -2.956 12.297 1.00 97.88 99 ALA A O 1
ATOM 736 N N . LEU A 1 100 ? 4.129 -1.144 11.419 1.00 98.00 100 LEU A N 1
ATOM 737 C CA . LEU A 1 100 ? 4.151 -0.377 12.664 1.00 98.00 100 LEU A CA 1
ATOM 738 C C . LEU A 1 100 ? 2.741 0.038 13.103 1.00 98.00 100 LEU A C 1
ATOM 740 O O . LEU A 1 100 ? 2.436 -0.046 14.292 1.00 98.00 100 LEU A O 1
ATOM 744 N N . HIS A 1 101 ? 1.863 0.405 12.166 1.00 96.06 101 HIS A N 1
ATOM 745 C CA . HIS A 1 101 ? 0.448 0.679 12.417 1.00 96.06 101 HIS A CA 1
ATOM 746 C C . HIS A 1 101 ? -0.250 -0.540 13.030 1.00 96.06 101 HIS A C 1
ATOM 748 O O . HIS A 1 101 ? -0.901 -0.416 14.066 1.00 96.06 101 HIS A O 1
ATOM 754 N N . ALA A 1 102 ? -0.052 -1.729 12.449 1.00 94.69 102 ALA A N 1
ATOM 755 C CA . ALA A 1 102 ? -0.662 -2.971 12.927 1.00 94.69 102 ALA A CA 1
ATOM 756 C C . ALA A 1 102 ? -0.190 -3.395 14.333 1.00 94.69 102 ALA A C 1
ATOM 758 O O . ALA A 1 102 ? -0.904 -4.116 15.029 1.00 94.69 102 ALA A O 1
ATOM 759 N N . ARG A 1 103 ? 1.003 -2.953 14.754 1.00 95.38 103 ARG A N 1
ATOM 760 C CA . ARG A 1 103 ? 1.602 -3.243 16.070 1.00 95.38 103 ARG A CA 1
ATOM 761 C C . ARG A 1 103 ? 1.418 -2.111 17.087 1.00 95.38 103 ARG A C 1
ATOM 763 O O . ARG A 1 103 ? 1.780 -2.274 18.251 1.00 95.38 103 ARG A O 1
ATOM 770 N N . ALA A 1 104 ? 0.906 -0.955 16.670 1.00 94.44 104 ALA A N 1
ATOM 771 C CA . ALA A 1 104 ? 0.753 0.200 17.541 1.00 94.44 104 ALA A CA 1
ATOM 772 C C . ALA A 1 104 ? -0.365 -0.018 18.569 1.00 94.44 104 ALA A C 1
ATOM 774 O O . ALA A 1 104 ? -1.476 -0.416 18.228 1.00 94.44 104 ALA A O 1
ATOM 775 N N . THR A 1 105 ? -0.077 0.302 19.830 1.00 92.25 105 THR A N 1
ATOM 776 C CA . THR A 1 105 ? -1.024 0.161 20.947 1.00 92.25 105 THR A CA 1
ATOM 777 C C . THR A 1 105 ? -1.627 1.490 21.406 1.00 92.25 105 THR A C 1
ATOM 779 O O . THR A 1 105 ? -2.648 1.491 22.089 1.00 92.25 105 THR A O 1
ATOM 782 N N . SER A 1 106 ? -1.038 2.632 21.028 1.00 94.62 106 SER A N 1
ATOM 783 C CA . SER A 1 106 ? -1.547 3.962 21.380 1.00 94.62 106 SER A CA 1
ATOM 784 C C . SER A 1 106 ? -2.240 4.641 20.199 1.00 94.62 106 SER A C 1
ATOM 786 O O . SER A 1 106 ? -1.769 4.569 19.064 1.00 94.62 106 SER A O 1
ATOM 788 N N . LYS A 1 107 ? -3.329 5.373 20.478 1.00 89.75 107 LYS A N 1
ATOM 789 C CA . LYS A 1 107 ? -4.147 6.056 19.456 1.00 89.75 107 LYS A CA 1
ATOM 790 C C . LYS A 1 107 ? -3.321 6.968 18.542 1.00 89.75 107 LYS A C 1
ATOM 792 O O . LYS A 1 107 ? -3.517 6.952 17.331 1.00 89.75 107 LYS A O 1
ATOM 797 N N . SER A 1 108 ? -2.386 7.726 19.122 1.00 95.00 108 SER A N 1
ATOM 798 C CA . SER A 1 108 ? -1.499 8.626 18.373 1.00 95.00 108 SER A CA 1
ATOM 799 C C . SER A 1 108 ? -0.614 7.855 17.389 1.00 95.00 108 SER A C 1
ATOM 801 O O . SER A 1 108 ? -0.634 8.137 16.193 1.00 95.00 108 SER A O 1
ATOM 803 N N . ARG A 1 109 ? 0.081 6.804 17.851 1.00 94.69 109 ARG A N 1
ATOM 804 C CA . ARG A 1 109 ? 0.954 5.985 16.993 1.00 94.69 109 ARG A CA 1
ATOM 805 C C . ARG A 1 109 ? 0.168 5.281 15.892 1.00 94.69 109 ARG A C 1
ATOM 807 O O . ARG A 1 109 ? 0.624 5.246 14.755 1.00 94.69 109 ARG A O 1
ATOM 814 N N . THR A 1 110 ? -1.021 4.765 16.206 1.00 92.62 110 THR A N 1
ATOM 815 C CA . THR A 1 110 ? -1.918 4.169 15.209 1.00 92.62 110 THR A CA 1
ATOM 816 C C . THR A 1 110 ? -2.273 5.178 14.117 1.00 92.62 110 THR A C 1
ATOM 818 O O . THR A 1 110 ? -2.168 4.849 12.937 1.00 92.62 110 THR A O 1
ATOM 821 N N . GLY A 1 111 ? -2.636 6.410 14.489 1.00 92.75 111 GLY A N 1
ATOM 822 C CA . GLY A 1 111 ? -2.940 7.478 13.535 1.00 92.75 111 GLY A CA 1
ATOM 823 C C . GLY A 1 111 ? -1.742 7.854 12.66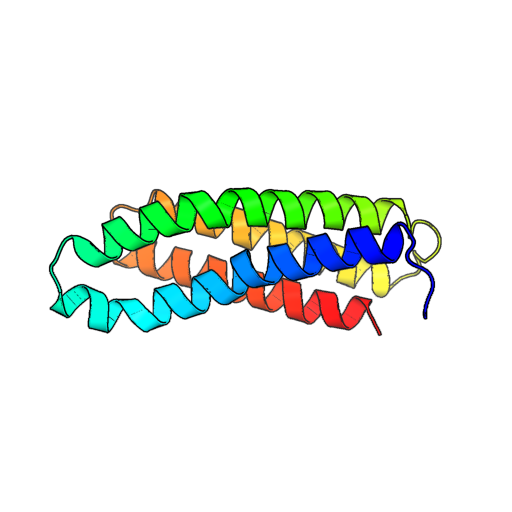2 1.00 92.75 111 GLY A C 1
ATOM 824 O O . GLY A 1 111 ? -1.851 7.835 11.440 1.00 92.75 111 GLY A O 1
ATOM 825 N N . VAL A 1 112 ? -0.585 8.117 13.281 1.00 97.06 112 VAL A N 1
ATOM 826 C CA . VAL A 1 112 ? 0.645 8.518 12.575 1.00 97.06 112 VAL A CA 1
ATOM 827 C C . VAL A 1 112 ? 1.096 7.448 11.587 1.00 97.06 112 VAL A C 1
ATOM 829 O O . VAL A 1 112 ? 1.303 7.749 10.416 1.00 97.06 112 VAL A O 1
ATOM 832 N N . PHE A 1 113 ? 1.213 6.191 12.021 1.00 97.69 113 PHE A N 1
ATOM 833 C CA . PHE A 1 113 ? 1.663 5.122 11.131 1.00 97.69 113 PHE A CA 1
ATOM 834 C C . PHE A 1 113 ? 0.629 4.775 10.057 1.00 97.69 113 PHE A C 1
ATOM 836 O O . PHE A 1 113 ? 1.017 4.431 8.946 1.00 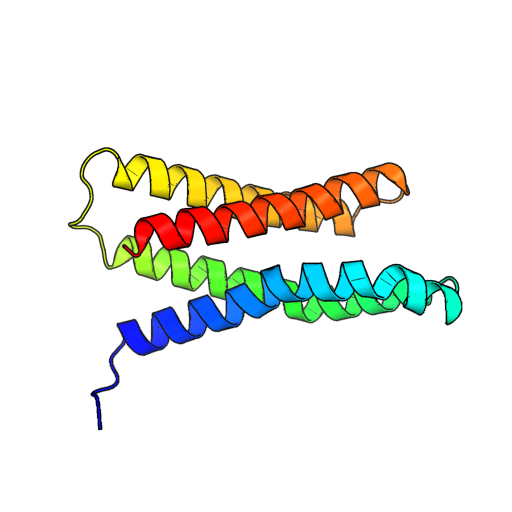97.69 113 PHE A O 1
ATOM 843 N N . GLY A 1 114 ? -0.671 4.912 10.348 1.00 95.44 114 GLY A N 1
ATOM 844 C CA . GLY A 1 114 ? -1.723 4.729 9.343 1.00 95.44 114 GLY A CA 1
ATOM 845 C C . GLY A 1 114 ? -1.664 5.795 8.244 1.00 95.44 114 GLY A C 1
ATOM 846 O O . GLY A 1 114 ? -1.703 5.470 7.057 1.00 95.44 114 GLY A O 1
ATOM 847 N N . ALA A 1 115 ? -1.491 7.063 8.634 1.00 96.44 115 ALA A N 1
ATOM 848 C CA . ALA A 1 115 ? -1.308 8.166 7.696 1.00 96.44 115 ALA A CA 1
ATOM 849 C C . ALA A 1 115 ? -0.012 8.008 6.889 1.00 96.44 115 ALA A C 1
ATOM 851 O O . ALA A 1 115 ? -0.039 8.108 5.666 1.00 96.44 115 ALA A O 1
ATOM 852 N N . ALA A 1 116 ? 1.104 7.689 7.553 1.00 98.31 116 ALA A N 1
ATOM 853 C CA . ALA A 1 116 ? 2.386 7.464 6.892 1.00 98.31 116 ALA A CA 1
ATOM 854 C C . ALA A 1 116 ? 2.311 6.320 5.869 1.00 98.31 116 ALA A C 1
ATOM 856 O O . ALA A 1 116 ? 2.785 6.489 4.748 1.00 98.31 116 ALA A O 1
ATOM 857 N N . ALA A 1 117 ? 1.668 5.198 6.215 1.00 98.19 117 ALA A N 1
ATOM 858 C CA . ALA A 1 117 ? 1.474 4.071 5.304 1.00 98.19 117 ALA A CA 1
ATOM 859 C C . ALA A 1 117 ? 0.711 4.483 4.041 1.00 98.19 117 ALA A C 1
ATOM 861 O O . ALA A 1 117 ? 1.166 4.187 2.937 1.00 98.19 117 ALA A O 1
ATOM 862 N N . THR A 1 118 ? -0.386 5.227 4.210 1.00 97.44 118 THR A N 1
ATOM 863 C CA . THR A 1 118 ? -1.256 5.650 3.103 1.00 97.44 118 THR A CA 1
ATOM 864 C C . THR A 1 118 ? -0.577 6.695 2.219 1.00 97.44 118 THR A C 1
ATOM 866 O O . THR A 1 118 ? -0.567 6.563 0.998 1.00 97.44 118 THR A O 1
ATOM 869 N N . LEU A 1 119 ? 0.028 7.726 2.817 1.00 98.38 119 LEU A N 1
ATOM 870 C CA . LEU A 1 119 ? 0.663 8.822 2.077 1.00 98.38 119 LEU A CA 1
ATOM 871 C C . LEU A 1 119 ? 1.881 8.349 1.281 1.00 98.38 119 LEU A C 1
ATOM 873 O O . LEU A 1 119 ? 2.053 8.740 0.130 1.00 98.38 119 LEU A O 1
ATOM 877 N N . THR A 1 120 ? 2.706 7.477 1.862 1.00 98.69 120 THR A N 1
ATOM 878 C CA . THR A 1 120 ? 3.849 6.899 1.141 1.00 98.69 120 THR A CA 1
ATOM 879 C C . THR A 1 120 ? 3.399 5.938 0.041 1.00 98.69 120 THR A C 1
ATOM 881 O O . THR A 1 120 ? 3.999 5.940 -1.029 1.00 98.69 120 THR A O 1
ATOM 884 N N . ALA A 1 121 ? 2.299 5.195 0.232 1.00 98.44 121 ALA A N 1
ATOM 885 C CA . ALA A 1 121 ? 1.720 4.366 -0.827 1.00 98.44 121 ALA A CA 1
ATOM 886 C C . ALA A 1 121 ? 1.191 5.209 -2.000 1.00 98.44 121 ALA A C 1
ATOM 888 O O . ALA A 1 121 ? 1.459 4.897 -3.158 1.00 98.44 121 ALA A O 1
ATOM 889 N N . LEU A 1 122 ? 0.485 6.305 -1.703 1.00 98.31 122 LEU A N 1
ATOM 890 C CA . LEU A 1 122 ? 0.025 7.268 -2.707 1.00 98.31 122 LEU A CA 1
ATOM 891 C C . LEU A 1 122 ? 1.201 7.901 -3.456 1.00 98.31 122 LEU A C 1
ATOM 893 O O . LEU A 1 122 ? 1.174 7.977 -4.682 1.00 98.31 122 LEU A O 1
ATOM 897 N N . GLY A 1 123 ? 2.256 8.289 -2.735 1.00 98.38 123 GLY A N 1
ATOM 898 C CA . GLY A 1 123 ? 3.496 8.774 -3.337 1.00 98.38 123 GLY A CA 1
ATOM 899 C C . GLY A 1 123 ? 4.131 7.739 -4.269 1.00 98.38 123 GLY A C 1
ATOM 900 O O . GLY A 1 123 ? 4.515 8.077 -5.384 1.00 98.38 123 GLY A O 1
ATOM 901 N N . ALA A 1 124 ? 4.195 6.469 -3.857 1.00 98.31 124 ALA A N 1
ATOM 902 C CA . ALA A 1 124 ? 4.730 5.390 -4.687 1.00 98.31 124 ALA A CA 1
ATOM 903 C C . ALA A 1 124 ? 3.921 5.180 -5.978 1.00 98.31 124 ALA A C 1
ATOM 905 O O . ALA A 1 124 ? 4.508 4.917 -7.029 1.00 98.31 124 ALA A O 1
ATOM 906 N N . VAL A 1 125 ? 2.591 5.317 -5.919 1.00 97.69 125 VAL A N 1
ATOM 907 C CA . VAL A 1 125 ? 1.726 5.277 -7.109 1.00 97.69 125 VAL A CA 1
ATOM 908 C C . VAL A 1 125 ? 1.995 6.478 -8.009 1.00 97.69 125 VAL A C 1
ATOM 910 O O . VAL A 1 125 ? 2.221 6.289 -9.198 1.00 97.69 125 VAL A O 1
ATOM 913 N N . PHE A 1 126 ? 2.031 7.692 -7.456 1.00 97.62 126 PHE A N 1
ATOM 914 C CA . PHE A 1 126 ? 2.283 8.917 -8.218 1.00 97.62 126 PHE A CA 1
ATOM 915 C C . PHE A 1 126 ? 3.628 8.871 -8.957 1.00 97.62 126 PHE A C 1
ATOM 917 O O . PHE A 1 126 ? 3.678 9.035 -10.172 1.00 97.62 126 PHE A O 1
ATOM 924 N N . VAL A 1 127 ? 4.709 8.549 -8.243 1.00 96.12 127 VAL A N 1
ATOM 925 C CA . VAL A 1 127 ? 6.047 8.386 -8.832 1.00 96.12 127 VAL A CA 1
ATOM 926 C C . VAL A 1 127 ? 6.077 7.196 -9.799 1.00 96.12 127 VAL A C 1
ATOM 928 O O . VAL A 1 127 ? 6.769 7.222 -10.809 1.00 96.12 127 VAL A O 1
ATOM 931 N N . GLY A 1 128 ? 5.282 6.156 -9.541 1.00 93.75 128 GLY A N 1
ATOM 932 C CA . GLY A 1 128 ? 5.096 5.048 -10.470 1.00 93.75 128 GLY A CA 1
ATOM 933 C C . GLY A 1 128 ? 4.456 5.445 -11.797 1.00 93.75 128 GLY A C 1
ATOM 934 O O . GLY A 1 128 ? 4.849 4.886 -12.812 1.00 93.75 128 GLY A O 1
ATOM 935 N N . ILE A 1 129 ? 3.525 6.399 -11.792 1.00 94.06 129 ILE A N 1
ATOM 936 C CA . ILE A 1 129 ? 2.931 6.961 -13.011 1.00 94.06 129 ILE A CA 1
ATOM 937 C C . ILE A 1 129 ? 3.968 7.795 -13.769 1.00 94.06 129 ILE A C 1
ATOM 939 O O . ILE A 1 129 ? 4.029 7.698 -14.987 1.00 94.06 129 ILE A O 1
ATOM 943 N N . MET A 1 130 ? 4.824 8.546 -13.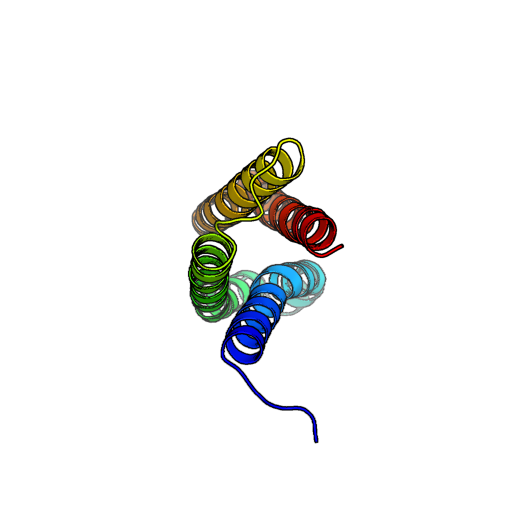066 1.00 93.19 130 MET A N 1
ATOM 944 C CA . MET A 1 130 ? 5.919 9.301 -13.697 1.00 93.19 130 MET A CA 1
ATOM 945 C C . MET A 1 130 ? 6.924 8.410 -14.439 1.00 93.19 130 MET A C 1
ATOM 947 O O . MET A 1 130 ? 7.559 8.884 -15.364 1.00 93.19 130 MET A O 1
ATOM 951 N N . LEU A 1 131 ? 7.093 7.150 -14.022 1.00 89.12 131 LEU A N 1
ATOM 952 C CA . LEU A 1 131 ? 7.963 6.179 -14.701 1.00 89.12 131 LEU A CA 1
ATOM 953 C C . LEU A 1 131 ? 7.296 5.504 -15.906 1.00 89.12 131 LEU A C 1
ATOM 955 O O . LEU A 1 131 ? 7.975 4.811 -16.652 1.00 89.12 131 LEU A O 1
ATOM 959 N N . ALA A 1 132 ? 5.974 5.624 -16.043 1.00 83.62 132 ALA A N 1
ATOM 960 C CA . ALA A 1 132 ? 5.210 4.981 -17.108 1.00 83.62 132 ALA A CA 1
ATOM 961 C C . ALA A 1 132 ? 4.998 5.883 -18.337 1.00 83.62 132 ALA A C 1
ATOM 963 O O . ALA A 1 132 ? 4.492 5.396 -19.348 1.00 83.62 132 ALA A O 1
ATOM 964 N N . GLY A 1 133 ? 5.307 7.180 -18.227 1.00 66.06 133 GLY A N 1
ATOM 965 C CA . GLY A 1 133 ? 5.225 8.168 -19.306 1.00 66.06 133 GLY A CA 1
ATOM 966 C C . GLY A 1 133 ? 6.596 8.712 -19.659 1.00 66.06 133 GLY A C 1
ATOM 967 O O . GLY A 1 133 ? 6.744 9.133 -20.824 1.00 66.06 133 GLY A O 1
#

pLDDT: mean 93.94, std 7.89, range [58.84, 98.81]